Protein AF-A0A537XFY7-F1 (afdb_monomer)

Foldseek 3Di:
DDDPDDCVVVVVQVVVVQKDFDDWDWDAALRDIDIDTDMDGNDDDDPQADAAEWEWEAADQFRIQIPVRDTHRDPPLCVVCVVVLVVLVVQLVPDDPPDPSNVVSVSSNRVSVVVSVVSRVVSVCVVVVVCRNHHRHYHYDPDDVVVRVDDDDFDADPVDPPDGDDD

Radius of gyration: 23.29 Å; Cα contacts (8 Å, |Δi|>4): 179; chains: 1; bounding box: 46×69×51 Å

Nearest PDB structures (foldseek):
  8exa-assembly1_A  TM=8.594E-01  e=1.618E-07  Deinococcus radiodurans R1 = ATCC 13939 = DSM 20539
  8h1j-assembly1_A  TM=8.109E-01  e=1.343E-06  Deinococcus radiodurans R1 = ATCC 13939 = DSM 20539
  8bf8-assembly1_A  TM=8.567E-01  e=8.086E-06  Deinococcus radiodurans R1 = ATCC 13939 = DSM 20539
  8iaz-assembly1_A  TM=7.829E-01  e=1.973E-06  Firmicutes bacterium AM43-11BH
  7y8a-assembly1_F  TM=8.340E-01  e=8.874E-01  Chroomonas placoidea

Mean predicted aligned error: 9.31 Å

Solvent-accessible surface area (backbone atoms only — not comparable to full-atom values): 10016 Å² total; per-residue (Å²): 136,90,72,94,64,88,56,60,69,60,53,50,32,43,73,69,67,36,33,45,82,77,46,75,48,78,48,74,56,64,90,40,82,45,77,46,70,47,60,52,64,76,69,81,87,74,76,78,40,80,42,61,76,38,45,40,49,73,50,84,87,32,44,30,40,34,72,87,72,51,73,38,76,42,84,51,43,63,72,77,42,40,70,61,50,53,52,33,49,54,52,28,70,73,33,58,82,91,36,75,66,19,56,52,31,45,45,54,38,38,38,51,52,51,51,35,50,50,54,52,50,51,55,51,51,54,51,52,53,52,47,59,68,54,26,49,39,80,45,68,68,91,75,61,67,71,64,74,73,48,77,79,78,78,48,70,31,94,90,38,90,95,41,55,56,89,127

Structure (mmCIF, N/CA/C/O backbone):
data_AF-A0A537XFY7-F1
#
_entry.id   AF-A0A537XFY7-F1
#
loop_
_atom_site.group_PDB
_atom_site.id
_atom_site.type_symbol
_atom_site.label_atom_id
_atom_site.label_alt_id
_atom_site.label_comp_id
_atom_site.label_asym_id
_atom_site.label_entity_id
_atom_site.label_seq_id
_atom_site.pdbx_PDB_ins_code
_atom_site.Cartn_x
_atom_site.Cartn_y
_atom_site.Cartn_z
_atom_site.occupancy
_atom_site.B_iso_or_equiv
_atom_site.auth_seq_id
_atom_site.auth_comp_id
_atom_site.auth_asym_id
_atom_site.auth_atom_id
_atom_site.pdbx_PDB_model_num
ATOM 1 N N . MET A 1 1 ? 0.387 -25.284 -11.378 1.00 60.44 1 MET A N 1
ATOM 2 C CA . MET A 1 1 ? 0.471 -23.803 -11.353 1.00 60.44 1 MET A CA 1
ATOM 3 C C . MET A 1 1 ? 0.731 -23.367 -9.912 1.00 60.44 1 MET A C 1
ATOM 5 O O . MET A 1 1 ? 0.015 -23.833 -9.041 1.00 60.44 1 MET A O 1
ATOM 9 N N . ARG A 1 2 ? 1.780 -22.581 -9.622 1.00 73.69 2 ARG A N 1
ATOM 10 C CA . ARG A 1 2 ? 2.073 -22.114 -8.248 1.00 73.69 2 ARG A CA 1
ATOM 11 C C . ARG A 1 2 ? 1.406 -20.759 -8.020 1.00 73.69 2 ARG A C 1
ATOM 13 O O . ARG A 1 2 ? 1.708 -19.818 -8.749 1.00 73.69 2 ARG A O 1
ATOM 20 N N . THR A 1 3 ? 0.527 -20.653 -7.028 1.00 83.12 3 THR A N 1
ATOM 21 C CA . THR A 1 3 ? -0.037 -19.373 -6.583 1.00 83.12 3 THR A CA 1
ATOM 22 C C . THR A 1 3 ? 0.799 -18.813 -5.436 1.00 83.12 3 THR A C 1
ATOM 24 O O . THR A 1 3 ? 1.376 -19.555 -4.645 1.00 83.12 3 THR A O 1
ATOM 27 N N . HIS A 1 4 ? 0.915 -17.487 -5.368 1.00 80.88 4 HIS A N 1
ATOM 28 C CA . HIS A 1 4 ? 1.616 -16.822 -4.265 1.00 80.88 4 HIS A CA 1
ATOM 29 C C . HIS A 1 4 ? 0.689 -16.580 -3.062 1.00 80.88 4 HIS A C 1
ATOM 31 O O . HIS A 1 4 ? 1.157 -16.418 -1.939 1.00 80.88 4 HIS A O 1
ATOM 37 N N . GLU A 1 5 ? -0.621 -16.524 -3.298 1.00 82.44 5 GLU A N 1
ATOM 38 C CA . GLU A 1 5 ? -1.630 -16.345 -2.258 1.00 82.44 5 GLU A CA 1
ATOM 39 C C . GLU A 1 5 ? -2.384 -17.660 -2.027 1.00 82.44 5 GLU A C 1
ATOM 41 O O . GLU A 1 5 ? -2.604 -18.417 -2.985 1.00 82.44 5 GLU A O 1
ATOM 46 N N . PRO A 1 6 ? -2.757 -17.957 -0.769 1.00 85.88 6 PRO A N 1
ATOM 47 C CA . PRO A 1 6 ? -3.531 -19.146 -0.455 1.00 85.88 6 PRO A CA 1
ATOM 48 C C . PRO A 1 6 ? -4.922 -19.033 -1.082 1.00 85.88 6 PRO A C 1
ATOM 50 O O . PRO A 1 6 ? -5.698 -18.140 -0.751 1.00 85.88 6 PRO A O 1
ATOM 53 N N . THR A 1 7 ? -5.249 -19.968 -1.972 1.00 85.75 7 THR A N 1
ATOM 54 C CA . THR A 1 7 ? -6.561 -20.052 -2.632 1.00 85.75 7 THR A CA 1
ATOM 55 C C . THR A 1 7 ? -7.578 -20.854 -1.827 1.00 85.75 7 THR A C 1
ATOM 57 O O . THR A 1 7 ? -8.732 -20.943 -2.230 1.00 85.75 7 THR A O 1
ATOM 60 N N . THR A 1 8 ? -7.171 -21.405 -0.680 1.00 88.00 8 THR A N 1
ATOM 61 C CA . THR A 1 8 ? -7.964 -22.337 0.133 1.00 88.00 8 THR A CA 1
ATOM 62 C C . THR A 1 8 ? -9.358 -21.814 0.438 1.00 88.00 8 THR A C 1
ATOM 64 O O . THR A 1 8 ? -10.319 -22.523 0.195 1.00 88.00 8 THR A O 1
ATOM 67 N N . LYS A 1 9 ? -9.496 -20.556 0.871 1.00 84.62 9 LYS A N 1
ATOM 68 C CA . LYS A 1 9 ? -10.812 -19.969 1.181 1.00 84.62 9 LYS A CA 1
ATOM 69 C C . LYS A 1 9 ? -11.770 -19.976 -0.007 1.00 84.62 9 LYS A C 1
ATOM 71 O O . LYS A 1 9 ? -12.943 -20.279 0.166 1.00 84.62 9 LYS A O 1
ATOM 76 N N . LEU A 1 10 ? -11.270 -19.623 -1.190 1.00 84.00 10 LEU A N 1
ATOM 77 C CA . LEU A 1 10 ? -12.082 -19.619 -2.401 1.00 84.00 10 LEU A CA 1
ATOM 78 C C . LEU A 1 10 ? -12.413 -21.052 -2.820 1.00 84.00 10 LEU A C 1
ATOM 80 O O . LEU A 1 10 ? -13.559 -21.337 -3.134 1.00 84.00 10 LEU A O 1
ATOM 84 N N . THR A 1 11 ? -11.432 -21.956 -2.782 1.00 86.94 11 THR A N 1
ATOM 85 C CA . THR A 1 11 ? -11.637 -23.368 -3.123 1.00 86.94 11 THR A CA 1
ATOM 86 C C . THR A 1 11 ? -12.670 -24.023 -2.208 1.00 86.94 11 THR A C 1
ATOM 88 O O . THR A 1 11 ? -13.572 -24.683 -2.706 1.00 86.94 11 THR A O 1
ATOM 91 N N . THR A 1 12 ? -12.594 -23.793 -0.895 1.00 88.06 12 THR A N 1
ATOM 92 C CA . THR A 1 12 ? -13.588 -24.278 0.070 1.00 88.06 12 THR A CA 1
ATOM 93 C C . THR A 1 12 ? -14.972 -23.717 -0.242 1.00 88.06 12 THR A C 1
ATOM 95 O O . THR A 1 12 ? -15.902 -24.487 -0.421 1.00 88.06 12 THR A O 1
ATOM 98 N N . ALA A 1 13 ? -15.101 -22.400 -0.429 1.00 85.06 13 ALA A N 1
ATOM 99 C CA . ALA A 1 13 ? -16.399 -21.791 -0.719 1.00 85.06 13 ALA A CA 1
ATOM 100 C C . ALA A 1 13 ? -17.023 -22.278 -2.043 1.00 85.06 13 ALA A C 1
ATOM 102 O O . ALA A 1 13 ? -18.243 -22.367 -2.144 1.00 85.06 13 ALA A O 1
ATOM 103 N N . LEU A 1 14 ? -16.205 -22.596 -3.052 1.00 88.25 14 LEU A N 1
ATOM 104 C CA . LEU A 1 14 ? -16.676 -23.191 -4.308 1.00 88.25 14 LEU A CA 1
ATOM 105 C C . LEU A 1 14 ? -17.132 -24.641 -4.114 1.00 88.25 14 LEU A C 1
ATOM 107 O O . LEU A 1 14 ? -18.161 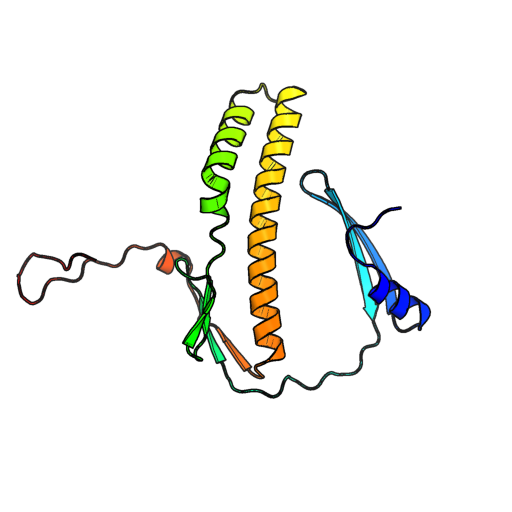-25.027 -4.659 1.00 88.25 14 LEU A O 1
ATOM 111 N N . ASN A 1 15 ? -16.384 -25.425 -3.333 1.00 88.56 15 ASN A N 1
ATOM 112 C CA . ASN A 1 15 ? -16.724 -26.819 -3.041 1.00 88.56 15 ASN A CA 1
ATOM 113 C C . ASN A 1 15 ? -18.010 -26.932 -2.214 1.00 88.56 15 ASN A C 1
ATOM 115 O O . ASN A 1 15 ? -18.830 -27.802 -2.485 1.00 88.56 15 ASN A O 1
ATOM 119 N N . ASP A 1 16 ? -18.213 -26.017 -1.267 1.00 87.88 16 ASP A N 1
ATOM 120 C CA . ASP A 1 16 ? -19.401 -25.971 -0.409 1.00 87.88 16 ASP A CA 1
ATOM 121 C C . ASP A 1 16 ? -20.624 -25.354 -1.127 1.00 87.88 16 ASP A C 1
ATOM 123 O O . ASP A 1 16 ? -21.640 -25.074 -0.497 1.00 87.88 16 ASP A O 1
ATOM 127 N N . ALA A 1 17 ? -20.525 -25.085 -2.440 1.00 84.75 17 ALA A N 1
ATOM 128 C CA . ALA A 1 17 ? -21.529 -24.392 -3.258 1.00 84.75 17 ALA A CA 1
ATOM 129 C C . ALA A 1 17 ? -21.966 -23.015 -2.709 1.00 84.75 17 ALA A C 1
ATOM 131 O O . ALA A 1 17 ? -22.991 -22.463 -3.106 1.00 84.75 17 ALA A O 1
ATOM 132 N N . MET A 1 18 ? -21.160 -22.425 -1.825 1.00 86.31 18 MET A N 1
ATOM 133 C CA . MET A 1 18 ? -21.396 -21.111 -1.227 1.00 86.31 18 MET A CA 1
ATOM 134 C C . MET A 1 18 ? -20.871 -19.968 -2.097 1.00 86.31 18 MET A C 1
ATOM 136 O O . MET A 1 18 ? -21.172 -18.809 -1.822 1.00 86.31 18 MET A O 1
ATOM 140 N N . ALA A 1 19 ? -20.065 -20.256 -3.120 1.00 88.56 19 ALA A N 1
ATOM 141 C CA . ALA A 1 19 ? -19.515 -19.259 -4.026 1.00 88.56 19 ALA A CA 1
ATOM 142 C C . ALA A 1 19 ? -19.667 -19.658 -5.495 1.00 88.56 19 ALA A C 1
ATOM 144 O O . ALA A 1 19 ? -19.547 -20.826 -5.856 1.00 88.56 19 ALA A O 1
ATOM 145 N N . ARG A 1 20 ? -19.852 -18.660 -6.360 1.00 91.88 20 ARG A N 1
ATOM 146 C CA . ARG A 1 20 ? -1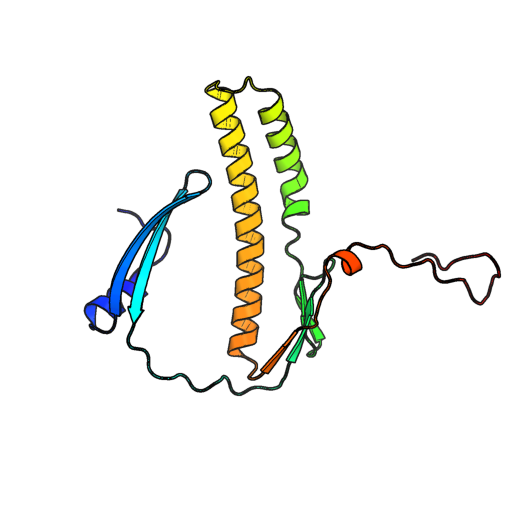9.875 -18.798 -7.818 1.00 91.88 20 ARG A CA 1
ATOM 147 C C . ARG A 1 20 ? -18.951 -17.765 -8.449 1.00 91.88 20 ARG A C 1
ATOM 149 O O . ARG A 1 20 ? -19.101 -16.569 -8.211 1.00 91.88 20 ARG A O 1
ATOM 156 N N . ILE A 1 21 ? -18.002 -18.212 -9.272 1.00 93.06 21 ILE A N 1
ATOM 157 C CA . ILE A 1 21 ? -17.140 -17.310 -10.049 1.00 93.06 21 ILE A CA 1
ATOM 158 C C . ILE A 1 21 ? -17.956 -16.736 -11.211 1.00 93.06 21 ILE A C 1
ATOM 160 O O . ILE A 1 21 ? -18.535 -17.481 -11.995 1.00 93.06 21 ILE A O 1
ATOM 164 N N . LEU A 1 22 ? -17.974 -15.412 -11.327 1.00 94.75 22 LEU A N 1
ATOM 165 C CA . LEU A 1 22 ? -18.651 -14.668 -12.388 1.00 94.75 22 LEU A CA 1
ATOM 166 C C . LEU A 1 22 ? -17.673 -14.214 -13.474 1.00 94.75 22 LEU A C 1
ATOM 168 O O . LEU A 1 22 ? -18.005 -14.205 -14.655 1.00 94.75 22 LEU A O 1
ATOM 172 N N . SER A 1 23 ? -16.464 -13.814 -13.081 1.00 95.00 23 SER A N 1
ATOM 173 C CA . SER A 1 23 ? -15.456 -13.303 -14.009 1.00 95.00 23 SER A CA 1
ATOM 174 C C . SER A 1 23 ? -14.040 -13.525 -13.491 1.00 95.00 23 SER A C 1
ATOM 176 O O . SER A 1 23 ? -13.809 -13.673 -12.290 1.00 95.00 23 SER A O 1
ATOM 178 N N . ALA A 1 24 ? -13.077 -13.537 -14.412 1.00 95.12 24 ALA A N 1
ATOM 179 C CA . ALA A 1 24 ? -11.656 -13.585 -14.102 1.00 95.12 24 ALA A CA 1
ATOM 180 C C . ALA A 1 24 ? -10.920 -12.508 -14.904 1.00 95.12 24 ALA A C 1
ATOM 182 O O . ALA A 1 24 ? -10.963 -12.500 -16.133 1.00 95.12 24 ALA A O 1
ATOM 183 N N . THR A 1 25 ? -10.217 -11.616 -14.210 1.00 96.44 25 THR A N 1
ATOM 184 C CA . THR A 1 25 ? -9.418 -10.553 -14.825 1.00 96.44 25 THR A CA 1
ATOM 185 C C . THR A 1 25 ? -7.940 -10.856 -14.639 1.00 96.44 25 THR A C 1
ATOM 187 O O . THR A 1 25 ? -7.452 -10.908 -13.508 1.00 96.44 25 THR A O 1
ATOM 190 N N . LEU A 1 26 ? -7.222 -11.028 -15.750 1.00 95.75 26 LEU A N 1
ATOM 191 C CA . LEU A 1 26 ? -5.771 -11.204 -15.779 1.00 95.75 26 LEU A CA 1
ATOM 192 C C . LEU A 1 26 ? -5.091 -9.839 -15.932 1.00 95.75 26 LEU A C 1
ATOM 194 O O . LEU A 1 26 ? -5.407 -9.080 -16.846 1.00 95.75 26 LEU A O 1
ATOM 198 N N . SER A 1 27 ? -4.134 -9.529 -15.064 1.00 94.12 27 SER A N 1
ATOM 199 C CA . SER A 1 27 ? -3.333 -8.308 -15.161 1.00 94.12 27 SER A CA 1
ATOM 200 C C . SER A 1 27 ? -1.857 -8.576 -14.878 1.00 94.12 27 SER A C 1
ATOM 202 O O . SER A 1 27 ? -1.489 -9.560 -14.233 1.00 94.12 27 SER A O 1
ATOM 204 N N . ILE A 1 28 ? -0.987 -7.704 -15.391 1.00 92.56 28 ILE A N 1
ATOM 205 C CA . ILE A 1 28 ? 0.453 -7.755 -15.140 1.00 92.56 28 ILE A CA 1
ATOM 206 C C . ILE A 1 28 ? 0.921 -6.437 -14.519 1.00 92.56 28 ILE A C 1
ATOM 208 O O . ILE A 1 28 ? 0.758 -5.368 -15.099 1.00 92.56 28 ILE A O 1
ATOM 212 N N . GLU A 1 29 ? 1.541 -6.505 -13.340 1.00 90.38 29 GLU A N 1
ATOM 213 C CA . GLU A 1 29 ? 2.107 -5.338 -12.654 1.00 90.38 29 GLU A CA 1
ATOM 214 C C . GLU A 1 29 ? 3.580 -5.601 -12.325 1.00 90.38 29 GLU A C 1
ATOM 216 O O . GLU A 1 29 ? 3.930 -6.567 -11.645 1.00 90.38 29 GLU A O 1
ATOM 221 N N . ALA A 1 30 ? 4.472 -4.742 -12.829 1.00 90.94 30 ALA A N 1
ATOM 222 C CA . ALA A 1 30 ? 5.917 -4.808 -12.588 1.00 90.94 30 ALA A CA 1
ATOM 223 C C . ALA A 1 30 ? 6.557 -6.200 -12.827 1.00 90.94 30 ALA A C 1
ATOM 225 O O . ALA A 1 30 ? 7.526 -6.575 -12.158 1.00 90.94 30 ALA A O 1
ATOM 226 N N . GLY A 1 31 ? 6.034 -6.951 -13.803 1.00 88.94 31 GLY A N 1
ATOM 227 C CA . GLY A 1 31 ? 6.502 -8.294 -14.165 1.00 88.94 31 GLY A CA 1
ATOM 228 C C . GLY A 1 31 ? 5.904 -9.431 -13.332 1.00 88.94 31 GLY A C 1
ATOM 229 O O . GLY A 1 31 ? 6.402 -10.550 -13.406 1.00 88.94 31 GLY A O 1
ATOM 230 N N . ARG A 1 32 ? 4.867 -9.162 -12.531 1.00 89.69 32 ARG A N 1
ATOM 231 C CA . ARG A 1 32 ? 4.092 -10.175 -11.806 1.00 89.69 32 ARG A CA 1
ATOM 232 C C . ARG A 1 32 ? 2.704 -10.289 -12.420 1.00 89.69 32 ARG A C 1
ATOM 234 O O . ARG A 1 32 ? 2.069 -9.268 -12.662 1.00 89.69 32 ARG A O 1
ATOM 241 N N . TRP A 1 33 ? 2.258 -11.518 -12.641 1.00 92.12 33 TRP A N 1
ATOM 242 C CA . TRP A 1 33 ? 0.898 -11.816 -13.076 1.00 92.12 33 TRP A CA 1
ATOM 243 C C . TRP A 1 33 ? -0.043 -11.858 -11.873 1.00 92.12 33 TRP A C 1
ATOM 245 O O . TRP A 1 33 ? 0.303 -12.425 -10.834 1.00 92.12 33 TRP A O 1
ATOM 255 N N . PHE A 1 34 ? -1.225 -11.281 -12.038 1.00 92.06 34 PHE A N 1
ATOM 256 C CA . 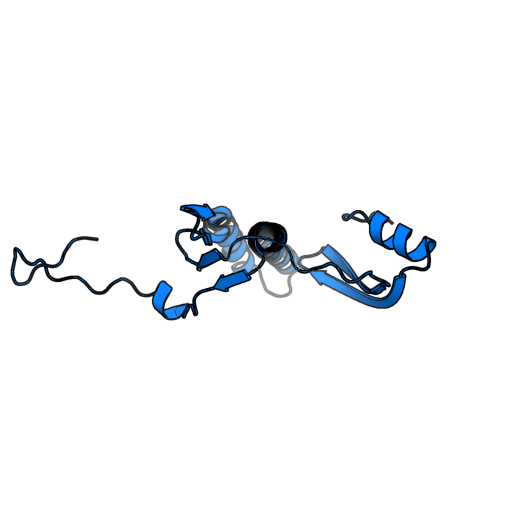PHE A 1 34 ? -2.321 -11.303 -11.083 1.00 92.06 34 PHE A CA 1
ATOM 257 C C . PHE A 1 34 ? -3.572 -11.804 -11.791 1.00 92.06 34 PHE A C 1
ATOM 259 O O . PHE A 1 34 ? -3.829 -11.440 -12.936 1.00 92.06 34 PHE A O 1
ATOM 266 N N . ILE A 1 35 ? -4.347 -12.629 -11.094 1.00 93.12 35 ILE A N 1
ATOM 267 C CA . ILE A 1 35 ? -5.676 -13.047 -11.529 1.00 93.12 35 ILE A CA 1
ATOM 268 C C . ILE A 1 35 ? -6.634 -12.647 -10.418 1.00 93.12 35 ILE A C 1
ATOM 270 O O . ILE A 1 35 ? -6.441 -13.048 -9.271 1.00 93.12 35 ILE A O 1
ATOM 274 N N . SER A 1 36 ? -7.630 -11.835 -10.755 1.00 92.12 36 SER A N 1
ATOM 275 C CA . SER A 1 36 ? -8.710 -11.454 -9.848 1.00 92.12 36 SER A CA 1
ATOM 276 C C . SER A 1 36 ? -9.981 -12.174 -10.265 1.00 92.12 36 SER A C 1
ATOM 278 O O . SER A 1 36 ? -10.390 -12.049 -11.417 1.00 92.12 36 SER A O 1
ATOM 280 N N . PHE A 1 37 ? -10.599 -12.907 -9.343 1.00 92.50 37 PHE A N 1
ATOM 281 C CA . PHE A 1 37 ? -11.869 -13.587 -9.580 1.00 92.50 37 PHE A CA 1
ATOM 282 C C . PHE A 1 37 ? -13.006 -12.773 -8.964 1.00 92.50 37 PHE A C 1
ATOM 284 O O . PHE A 1 37 ? -13.068 -12.612 -7.745 1.00 92.50 37 PHE A O 1
ATOM 291 N N . GLY A 1 38 ? -13.907 -12.260 -9.800 1.00 93.88 38 GLY A N 1
ATOM 292 C CA . GLY A 1 38 ? -15.179 -11.710 -9.344 1.00 93.88 38 GLY A CA 1
ATOM 293 C C . GLY A 1 38 ? -16.091 -12.870 -8.975 1.00 93.88 38 GLY A C 1
ATOM 294 O O . GLY A 1 38 ? -16.414 -13.676 -9.843 1.00 93.88 38 GLY A O 1
ATOM 295 N N . CYS A 1 39 ? -16.461 -12.985 -7.703 1.00 93.06 39 CYS A N 1
ATOM 296 C CA . CYS A 1 39 ? -17.263 -14.099 -7.205 1.00 93.06 39 CYS A CA 1
ATOM 297 C C . CYS A 1 39 ? -18.495 -13.580 -6.470 1.00 93.06 39 CYS A C 1
ATOM 299 O O . CYS A 1 39 ? -18.400 -12.640 -5.681 1.00 93.06 39 CYS A O 1
ATOM 301 N N . GLU A 1 40 ? -19.624 -14.233 -6.693 1.00 92.31 40 GLU A N 1
ATOM 302 C CA . GLU A 1 40 ? -20.792 -14.147 -5.828 1.00 92.31 40 GLU A CA 1
ATOM 303 C C . GLU A 1 40 ? -20.596 -15.134 -4.681 1.00 92.31 40 GLU A C 1
ATOM 305 O O . GLU A 1 40 ? -20.204 -16.273 -4.922 1.00 92.31 40 GLU A O 1
ATOM 310 N N . VAL A 1 41 ? -20.800 -14.697 -3.440 1.00 90.31 41 VAL A N 1
ATOM 311 C CA . VAL A 1 41 ? -20.607 -15.542 -2.256 1.00 90.31 41 VAL A CA 1
ATOM 312 C C . VAL A 1 41 ? -21.816 -15.381 -1.350 1.00 90.31 41 VAL A C 1
ATOM 314 O O . VAL A 1 41 ? -22.095 -14.273 -0.890 1.00 90.31 41 VAL A O 1
ATOM 317 N N . ALA A 1 42 ? -22.510 -16.485 -1.083 1.00 87.25 42 ALA A N 1
ATOM 318 C CA . ALA A 1 42 ? -23.543 -16.558 -0.067 1.00 87.25 42 ALA A CA 1
ATOM 319 C C . ALA A 1 42 ? -22.899 -16.276 1.293 1.00 87.25 42 ALA A C 1
ATOM 321 O O . ALA A 1 42 ? -21.982 -16.975 1.731 1.00 87.25 42 ALA A O 1
ATOM 322 N N . ARG A 1 43 ? -23.336 -15.199 1.942 1.00 81.69 43 ARG A N 1
ATOM 323 C CA . ARG A 1 43 ? -22.763 -14.748 3.204 1.00 81.69 43 ARG A CA 1
ATOM 324 C C . ARG A 1 43 ? -23.884 -14.369 4.144 1.00 81.69 43 ARG A C 1
ATOM 326 O O . ARG A 1 43 ? -24.730 -13.553 3.787 1.00 81.69 43 ARG A O 1
ATOM 333 N N . GLU A 1 44 ? -23.865 -14.941 5.339 1.00 79.88 44 GLU A N 1
ATOM 334 C CA . GLU A 1 44 ? -24.803 -14.517 6.366 1.00 79.88 44 GLU A CA 1
ATOM 335 C C . GLU A 1 44 ? -24.543 -13.050 6.746 1.00 79.88 44 GLU A C 1
ATOM 337 O O . GLU A 1 44 ? -23.377 -12.622 6.787 1.00 79.88 44 GLU A O 1
ATOM 342 N N . PRO A 1 45 ? -25.602 -12.260 7.004 1.00 77.12 45 PRO A N 1
ATOM 343 C CA . PRO A 1 45 ? -25.455 -10.895 7.479 1.00 77.12 45 PRO A CA 1
ATOM 344 C C . PRO A 1 45 ? -24.653 -10.891 8.781 1.00 77.12 45 PRO A C 1
ATOM 346 O O . PRO A 1 45 ? -25.093 -11.403 9.807 1.00 77.12 45 PRO A O 1
ATOM 349 N N . CYS A 1 46 ? -23.455 -10.312 8.746 1.00 71.50 46 CYS A N 1
ATOM 350 C CA . CYS A 1 46 ? -22.679 -10.098 9.959 1.00 71.50 46 CYS A CA 1
ATOM 351 C C . CYS A 1 46 ? -23.243 -8.853 10.658 1.00 71.50 46 CYS A C 1
ATOM 353 O O . CYS A 1 46 ? -23.295 -7.800 10.009 1.00 71.50 46 CYS A O 1
ATOM 355 N N . PRO A 1 47 ? -23.658 -8.929 11.937 1.00 75.75 47 PRO A N 1
ATOM 356 C CA . PRO A 1 47 ? -24.071 -7.739 12.665 1.00 75.75 47 PRO A CA 1
ATOM 357 C C . PRO A 1 47 ? -22.925 -6.716 12.671 1.00 75.75 47 PRO A C 1
ATOM 359 O O . PRO A 1 47 ? -21.748 -7.106 12.654 1.00 75.75 47 PRO A O 1
ATOM 362 N N . PRO A 1 48 ? -23.235 -5.406 12.667 1.00 72.12 48 PRO A N 1
ATOM 363 C CA . PRO A 1 48 ? -22.201 -4.390 12.725 1.00 72.12 48 PRO A CA 1
ATOM 364 C C . PRO A 1 48 ? -21.323 -4.628 13.962 1.00 72.12 48 PRO A C 1
ATOM 366 O O . PRO A 1 48 ? -21.837 -5.049 15.005 1.00 72.12 48 PRO A O 1
ATOM 369 N N . PRO A 1 49 ? -20.005 -4.384 13.858 1.00 73.81 49 PRO A N 1
ATOM 370 C CA . PRO A 1 49 ? -19.106 -4.542 14.988 1.00 73.81 49 PRO A CA 1
ATOM 371 C C . PRO A 1 49 ? -19.641 -3.747 16.178 1.00 73.81 49 PRO A C 1
ATOM 373 O O . PRO A 1 49 ? -19.944 -2.562 16.063 1.00 73.81 49 PRO A O 1
ATOM 376 N N . GLN A 1 50 ? -19.768 -4.397 17.327 1.00 79.12 50 GLN A N 1
ATOM 377 C CA . GLN A 1 50 ? -20.108 -3.722 18.573 1.00 79.12 50 GLN A CA 1
ATOM 378 C C . GLN A 1 50 ? -18.809 -3.134 19.127 1.00 79.12 50 GLN A C 1
ATOM 380 O O . GLN A 1 50 ? -17.821 -3.848 19.291 1.00 79.12 50 GLN A O 1
ATOM 385 N N . GLY A 1 51 ? -18.768 -1.826 19.361 1.00 81.38 51 GLY A N 1
ATOM 386 C CA . GLY A 1 51 ? -17.566 -1.173 19.869 1.00 81.38 51 GLY A CA 1
ATOM 387 C C . GLY A 1 51 ? -17.709 0.343 19.927 1.00 81.38 51 GLY A C 1
ATOM 388 O O . GLY A 1 51 ? -18.590 0.895 19.262 1.00 81.38 51 GLY A O 1
ATOM 389 N N . PRO A 1 52 ? -16.851 1.023 20.704 1.00 87.75 52 PRO A N 1
ATOM 390 C CA . PRO A 1 52 ? -16.937 2.464 20.890 1.00 87.75 52 PRO A CA 1
ATOM 391 C C . PRO A 1 52 ? -16.723 3.213 19.571 1.00 87.75 52 PRO A C 1
ATOM 393 O O . PRO A 1 52 ? -16.095 2.708 18.637 1.00 87.75 52 PRO A O 1
ATOM 396 N N . THR A 1 53 ? -17.225 4.443 19.507 1.00 91.31 53 THR A N 1
ATOM 397 C CA . THR A 1 53 ? -16.906 5.364 18.415 1.00 91.31 53 THR A CA 1
ATOM 398 C C . THR A 1 53 ? -15.447 5.786 18.502 1.00 91.31 53 THR A C 1
ATOM 400 O O . THR A 1 53 ? -14.941 6.080 19.586 1.00 91.31 53 THR A O 1
ATOM 403 N N . VAL A 1 54 ? -14.774 5.853 17.354 1.00 92.38 54 VAL A N 1
ATOM 404 C CA . VAL A 1 54 ? -13.371 6.255 17.289 1.00 92.38 54 VAL A CA 1
ATOM 405 C C . VAL A 1 54 ? -13.120 7.325 16.243 1.00 92.38 54 VAL A C 1
ATOM 407 O O . VAL A 1 54 ? -13.542 7.193 15.097 1.00 92.38 54 VAL A O 1
ATOM 410 N N . GLY A 1 55 ? -12.412 8.376 16.649 1.00 90.94 55 GLY A N 1
ATOM 411 C CA . GLY A 1 55 ? -11.886 9.396 15.750 1.00 90.94 55 GLY A CA 1
ATOM 412 C C . GLY A 1 55 ? -10.529 8.974 15.194 1.00 90.94 55 GLY A C 1
ATOM 413 O O . GLY A 1 55 ? -9.703 8.413 15.921 1.00 90.94 55 GLY A O 1
ATOM 414 N N . VAL A 1 56 ? -10.297 9.227 13.910 1.00 91.88 56 VAL A N 1
ATOM 415 C CA . VAL A 1 56 ? -9.029 8.953 13.230 1.00 91.88 56 VAL A CA 1
ATOM 416 C C . VAL A 1 56 ? -8.541 10.227 12.551 1.00 91.88 56 VAL A C 1
ATOM 418 O O . VAL A 1 56 ? -9.113 10.661 11.552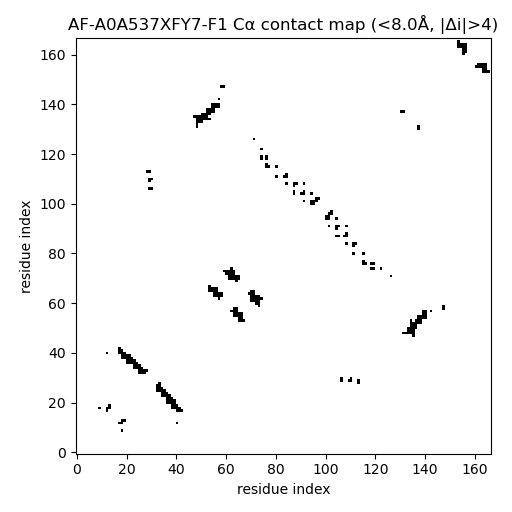 1.00 91.88 56 VAL A O 1
ATOM 421 N N . ASP A 1 57 ? -7.446 10.770 13.070 1.00 89.19 57 ASP A N 1
ATOM 422 C CA . ASP A 1 57 ? -6.676 11.842 12.443 1.00 89.19 57 ASP A CA 1
ATOM 423 C C . ASP A 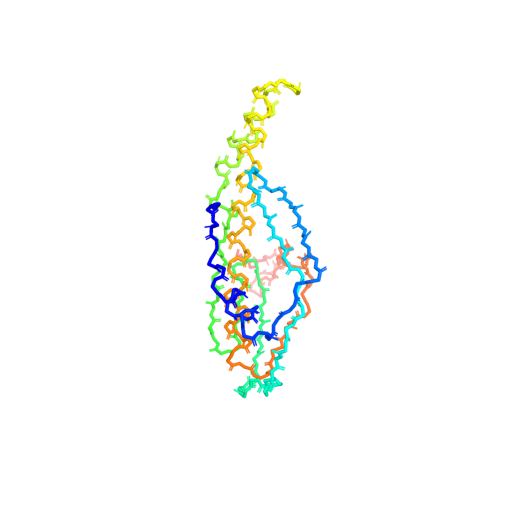1 57 ? -5.573 11.213 11.579 1.00 89.19 57 ASP A C 1
ATOM 425 O O . ASP A 1 57 ? -4.807 10.372 12.050 1.00 89.19 57 ASP A O 1
ATOM 429 N N . VAL A 1 58 ? -5.503 11.568 10.299 1.00 86.44 58 VAL A N 1
ATOM 430 C CA . VAL A 1 58 ? -4.537 11.024 9.333 1.00 86.44 58 VAL A CA 1
ATOM 431 C C . VAL A 1 58 ? -3.486 12.070 8.984 1.00 86.44 58 VAL A C 1
ATOM 433 O O . VAL A 1 58 ? -3.799 13.224 8.717 1.00 86.44 58 VAL A O 1
ATOM 436 N N . GLY A 1 59 ? -2.215 11.667 8.912 1.00 82.44 59 GLY A N 1
ATOM 437 C CA . GLY A 1 59 ? -1.122 12.624 8.746 1.00 82.44 59 GLY A CA 1
ATOM 438 C C . GLY A 1 59 ? 0.040 12.152 7.876 1.00 82.44 59 GLY A C 1
ATOM 439 O O . GLY A 1 59 ? 0.163 10.996 7.466 1.00 82.44 59 GLY A O 1
ATOM 440 N N . VAL A 1 60 ? 0.951 13.089 7.594 1.00 78.94 60 VAL A N 1
ATOM 441 C CA . VAL A 1 60 ? 2.203 12.806 6.868 1.00 78.94 60 VAL A CA 1
ATOM 442 C C . VAL A 1 60 ? 3.293 12.292 7.815 1.00 78.94 60 VAL A C 1
ATOM 444 O O . VAL A 1 60 ? 4.041 11.374 7.465 1.00 78.94 60 VAL A O 1
ATOM 447 N N . GLY A 1 61 ? 3.366 12.842 9.034 1.00 80.31 61 GLY A N 1
ATOM 448 C CA . GLY A 1 61 ? 4.353 12.463 10.053 1.00 80.31 61 GLY A CA 1
ATOM 449 C C . GLY A 1 61 ? 4.120 11.065 10.643 1.00 80.31 61 GLY A C 1
ATOM 450 O O . GLY A 1 61 ? 5.066 10.274 10.752 1.00 80.31 61 GLY A O 1
ATOM 451 N N . CYS A 1 62 ? 2.860 10.752 10.953 1.00 85.56 62 CYS A N 1
ATOM 452 C CA . CYS A 1 62 ? 2.331 9.445 11.352 1.00 85.56 62 CYS A CA 1
ATOM 453 C C . CYS A 1 62 ? 1.150 9.083 10.450 1.00 85.56 62 CYS A C 1
ATOM 455 O O . CYS A 1 62 ? 0.431 9.978 10.030 1.00 85.56 62 CYS A O 1
ATOM 457 N N . LEU A 1 63 ? 0.950 7.794 10.160 1.00 87.12 63 LEU A N 1
ATOM 458 C CA . LEU A 1 63 ? -0.118 7.354 9.259 1.00 87.12 63 LEU A CA 1
ATOM 459 C C . LEU A 1 63 ? -1.495 7.748 9.793 1.00 87.12 63 LEU A C 1
ATOM 461 O O . LEU A 1 63 ? -2.314 8.250 9.033 1.00 87.12 63 LEU A O 1
ATOM 465 N N . ALA A 1 64 ? -1.722 7.506 11.084 1.00 90.50 64 ALA A N 1
ATOM 466 C CA . ALA A 1 64 ? -2.933 7.920 11.770 1.00 90.50 64 ALA A CA 1
ATOM 467 C C . ALA A 1 64 ? -2.709 8.044 13.282 1.00 90.50 64 ALA A C 1
ATOM 469 O O . ALA A 1 64 ? -1.912 7.296 13.852 1.00 90.50 64 ALA A O 1
ATOM 470 N N . VAL A 1 65 ? -3.435 8.940 13.937 1.00 90.56 65 VAL A N 1
ATOM 471 C CA . VAL A 1 65 ? -3.639 8.975 15.383 1.00 90.56 65 VAL A CA 1
ATOM 472 C C . VAL A 1 65 ? -5.101 8.655 15.643 1.00 90.56 65 VAL A C 1
ATOM 474 O O . VAL A 1 65 ? -6.002 9.215 15.031 1.00 90.56 65 VAL A O 1
ATOM 477 N N . VAL A 1 66 ? -5.326 7.688 16.517 1.00 91.62 66 VAL A N 1
ATOM 478 C CA . VAL A 1 66 ? -6.656 7.219 16.889 1.00 91.62 66 VAL A CA 1
ATOM 479 C C . VAL A 1 66 ? -7.039 7.893 18.207 1.00 91.62 66 VAL A C 1
ATOM 481 O O . VAL A 1 66 ? -6.181 8.014 19.080 1.00 91.62 66 VAL A O 1
ATOM 484 N N . SER A 1 67 ? -8.301 8.296 18.385 1.00 90.06 67 SER A N 1
ATOM 485 C CA . SER A 1 67 ? -8.781 9.013 19.585 1.00 90.06 67 SER A CA 1
ATOM 486 C C . SER A 1 67 ? -8.567 8.255 20.903 1.00 90.06 67 SER A C 1
ATOM 488 O O . SER A 1 67 ? -8.565 8.854 21.970 1.00 90.06 67 SER A O 1
ATOM 490 N N . THR A 1 68 ? -8.303 6.949 20.836 1.00 86.69 68 THR A N 1
ATOM 491 C CA . THR A 1 68 ? -7.860 6.109 21.960 1.00 86.69 68 THR A CA 1
ATOM 492 C C . THR A 1 68 ? -6.402 6.352 22.386 1.00 86.69 68 THR A C 1
ATOM 494 O O . THR A 1 68 ? -5.885 5.650 23.248 1.00 86.69 68 THR A O 1
ATOM 497 N N . GLY A 1 69 ? -5.699 7.298 21.755 1.00 84.00 69 GLY A N 1
ATOM 498 C CA . GLY A 1 69 ? -4.286 7.613 21.992 1.00 84.00 69 GLY A CA 1
ATOM 499 C C . GLY A 1 69 ? -3.305 6.769 21.171 1.00 84.00 69 GLY A C 1
ATOM 500 O O . GLY A 1 69 ? -2.098 7.022 21.180 1.00 84.00 69 GLY A O 1
ATOM 501 N N . ARG A 1 70 ? -3.784 5.775 20.409 1.00 89.88 70 ARG A N 1
ATOM 502 C CA . ARG A 1 70 ? -2.915 4.915 19.593 1.00 89.88 70 ARG A CA 1
ATOM 503 C C . ARG A 1 70 ? -2.383 5.669 18.375 1.00 89.88 70 ARG A C 1
ATOM 505 O O . ARG A 1 70 ? -3.143 6.065 17.493 1.00 89.88 70 ARG A O 1
ATOM 512 N N . ARG A 1 71 ? -1.057 5.755 18.259 1.00 91.69 71 ARG A N 1
ATOM 513 C CA . ARG A 1 71 ? -0.370 6.309 17.083 1.00 91.69 71 ARG A CA 1
ATOM 514 C C . ARG A 1 71 ? 0.073 5.199 16.139 1.00 91.69 71 ARG A C 1
ATOM 516 O O . ARG A 1 71 ? 0.772 4.269 16.531 1.00 91.69 71 ARG A O 1
ATOM 523 N N . VAL A 1 72 ? -0.306 5.317 14.875 1.00 90.62 72 VAL A N 1
ATOM 524 C CA . VAL A 1 72 ? 0.031 4.376 13.808 1.00 90.62 72 VAL A CA 1
ATOM 525 C C . VAL A 1 72 ? 1.174 4.976 12.990 1.00 90.62 72 VAL A C 1
ATOM 527 O O . VAL A 1 72 ? 1.011 6.044 12.390 1.00 90.62 72 VAL A O 1
ATOM 530 N N . PRO A 1 73 ? 2.357 4.342 12.953 1.00 91.62 73 PRO A N 1
ATOM 531 C CA . PRO A 1 73 ? 3.508 4.906 12.266 1.00 91.62 73 PRO A CA 1
ATOM 532 C C . PRO A 1 73 ? 3.299 4.924 10.749 1.00 91.62 73 PRO A C 1
ATOM 534 O O . PRO A 1 73 ? 2.748 3.993 10.161 1.00 91.62 73 PRO A O 1
ATOM 537 N N . ASN A 1 74 ? 3.794 5.976 10.093 1.00 90.69 74 ASN A N 1
ATOM 538 C CA . ASN A 1 74 ? 3.873 5.999 8.636 1.00 90.69 74 ASN A CA 1
ATOM 539 C C . ASN A 1 74 ? 5.010 5.061 8.194 1.00 90.69 74 ASN A C 1
ATOM 541 O O . ASN A 1 74 ? 6.143 5.251 8.641 1.00 90.69 74 ASN A O 1
ATOM 545 N N . PRO A 1 75 ? 4.772 4.083 7.296 1.00 90.88 75 PRO A N 1
ATOM 546 C CA . PRO A 1 75 ? 5.823 3.178 6.829 1.00 90.88 75 PRO A CA 1
ATOM 547 C C . PRO A 1 75 ? 6.948 3.886 6.055 1.00 90.88 75 PRO A C 1
ATOM 549 O O . PRO A 1 75 ? 7.955 3.250 5.736 1.00 90.88 75 PRO A O 1
ATOM 552 N N . ARG A 1 76 ? 6.777 5.173 5.700 1.00 91.88 76 ARG A N 1
ATOM 553 C CA . ARG A 1 76 ? 7.774 6.035 5.038 1.00 91.88 76 ARG A CA 1
ATOM 554 C C . ARG A 1 76 ? 8.456 5.333 3.860 1.00 91.88 76 ARG A C 1
ATOM 556 O O . ARG A 1 76 ? 9.663 5.445 3.649 1.00 91.88 76 ARG A O 1
ATOM 563 N N . ALA A 1 77 ? 7.659 4.612 3.065 1.00 91.25 77 ALA A N 1
ATOM 564 C CA . ALA A 1 77 ? 8.157 3.776 1.974 1.00 91.25 77 ALA A CA 1
ATOM 565 C C . ALA A 1 77 ? 9.010 4.579 0.977 1.00 91.25 77 ALA A C 1
ATOM 567 O O . ALA A 1 77 ? 10.036 4.091 0.514 1.00 91.25 77 ALA A O 1
ATOM 568 N N . ALA A 1 78 ? 8.631 5.829 0.690 1.00 89.12 78 ALA A N 1
ATOM 569 C CA . ALA A 1 78 ? 9.411 6.714 -0.172 1.00 89.12 78 ALA A CA 1
ATOM 570 C C . ALA A 1 78 ? 10.811 6.990 0.383 1.00 89.12 78 ALA A C 1
ATOM 572 O O . ALA A 1 78 ? 11.789 6.749 -0.320 1.00 89.12 78 ALA A O 1
ATOM 573 N N . ALA A 1 79 ? 10.921 7.395 1.650 1.00 91.62 79 ALA A N 1
ATOM 574 C CA . ALA A 1 79 ? 12.212 7.629 2.292 1.00 91.62 79 ALA A CA 1
ATOM 575 C C . ALA A 1 79 ? 13.057 6.344 2.341 1.00 91.62 79 ALA A C 1
ATOM 577 O O . ALA A 1 79 ? 14.223 6.345 1.949 1.00 91.62 79 ALA A O 1
ATOM 578 N N . ARG A 1 80 ? 12.444 5.213 2.722 1.00 92.81 80 ARG A N 1
ATOM 579 C CA . ARG A 1 80 ? 13.113 3.905 2.801 1.00 92.81 80 ARG A CA 1
ATOM 580 C C . ARG A 1 80 ? 13.734 3.472 1.470 1.00 92.81 80 ARG A C 1
ATOM 582 O O . ARG A 1 80 ? 14.821 2.898 1.457 1.00 92.81 80 ARG A O 1
ATOM 589 N N . TYR A 1 81 ? 13.053 3.727 0.353 1.00 93.25 81 TYR A N 1
ATOM 590 C CA . TYR A 1 81 ? 13.494 3.306 -0.980 1.00 93.25 81 TYR A CA 1
ATOM 591 C C . TYR A 1 81 ? 14.129 4.433 -1.816 1.00 93.25 81 TYR A C 1
ATOM 593 O O . TYR A 1 81 ? 14.517 4.179 -2.958 1.00 93.25 81 TYR A O 1
ATOM 601 N N . ALA A 1 82 ? 14.319 5.634 -1.255 1.00 95.12 82 ALA A N 1
ATOM 602 C CA . ALA A 1 82 ? 14.771 6.827 -1.975 1.00 95.12 82 ALA A CA 1
ATOM 603 C C . ALA A 1 82 ? 16.099 6.621 -2.719 1.00 95.12 82 ALA A C 1
ATOM 605 O O . ALA A 1 82 ? 16.184 6.878 -3.920 1.00 95.12 82 ALA A O 1
ATOM 606 N N . ARG A 1 83 ? 17.123 6.075 -2.044 1.00 95.44 83 ARG A N 1
ATOM 607 C CA . ARG A 1 83 ? 18.442 5.806 -2.656 1.00 95.44 83 ARG A CA 1
ATOM 608 C C . ARG A 1 83 ? 18.342 4.846 -3.843 1.00 95.44 83 ARG A C 1
ATOM 610 O O . ARG A 1 83 ? 18.924 5.084 -4.901 1.00 95.44 83 ARG A O 1
ATOM 617 N N . THR A 1 84 ? 17.574 3.771 -3.684 1.00 95.06 84 THR A N 1
ATOM 618 C CA . THR A 1 84 ? 17.362 2.767 -4.735 1.00 95.06 84 THR A CA 1
ATOM 619 C C . THR A 1 84 ? 16.598 3.352 -5.915 1.00 95.06 84 THR A C 1
ATOM 621 O O . THR A 1 84 ? 16.979 3.114 -7.060 1.00 95.06 84 THR A O 1
ATOM 624 N N . MET A 1 85 ? 15.551 4.132 -5.646 1.00 95.81 85 MET A N 1
ATOM 625 C CA . MET A 1 85 ? 14.758 4.812 -6.666 1.00 95.81 85 MET A CA 1
ATOM 626 C C . MET A 1 85 ? 15.611 5.811 -7.453 1.00 95.81 85 MET A C 1
ATOM 628 O O . MET A 1 85 ? 15.625 5.751 -8.678 1.00 95.81 85 MET A O 1
ATOM 632 N N . ALA A 1 86 ? 16.397 6.653 -6.774 1.00 95.94 86 ALA A N 1
ATOM 633 C CA . ALA A 1 86 ? 17.290 7.613 -7.419 1.00 95.94 86 ALA A CA 1
ATOM 634 C C . ALA A 1 86 ? 18.317 6.916 -8.323 1.00 95.94 86 ALA A C 1
ATOM 636 O O . ALA A 1 86 ? 18.501 7.302 -9.476 1.00 95.94 86 ALA A O 1
ATOM 637 N N . ARG A 1 87 ? 18.949 5.839 -7.836 1.00 96.88 87 ARG A N 1
ATOM 638 C CA . ARG A 1 87 ? 19.897 5.046 -8.630 1.00 96.88 87 ARG A CA 1
ATOM 639 C C . ARG A 1 87 ? 19.242 4.433 -9.870 1.00 96.88 87 ARG A C 1
ATOM 641 O O . ARG A 1 87 ? 19.783 4.573 -10.962 1.00 96.88 87 ARG A O 1
ATOM 648 N N . ARG A 1 88 ? 18.083 3.782 -9.717 1.00 95.44 88 ARG A N 1
ATOM 649 C CA . ARG A 1 88 ? 17.363 3.125 -10.826 1.00 95.44 88 ARG A CA 1
ATOM 650 C C . ARG A 1 88 ? 16.803 4.128 -11.835 1.00 95.44 88 ARG A C 1
ATOM 652 O O . ARG A 1 88 ? 16.842 3.857 -13.029 1.00 95.44 88 ARG A O 1
ATOM 659 N N . SER A 1 89 ? 16.340 5.286 -11.369 1.00 95.19 89 SER A N 1
ATOM 660 C CA . SER A 1 89 ? 15.876 6.380 -12.226 1.00 95.19 89 SER A CA 1
ATOM 661 C C . SER A 1 89 ? 17.017 6.941 -13.082 1.00 95.19 89 SER A C 1
ATOM 663 O O . SER A 1 89 ? 16.897 6.993 -14.305 1.00 95.19 89 SER A O 1
ATOM 665 N N . ARG A 1 90 ? 18.178 7.240 -12.472 1.00 96.75 90 ARG A N 1
ATOM 666 C CA . ARG A 1 90 ? 19.379 7.677 -13.211 1.00 96.75 90 ARG A CA 1
ATOM 667 C C . ARG A 1 90 ? 19.849 6.636 -14.216 1.00 96.75 90 ARG A C 1
ATOM 669 O O . ARG A 1 90 ? 20.187 6.991 -15.340 1.00 96.75 90 ARG A O 1
ATOM 676 N N . GLU A 1 91 ? 19.876 5.363 -13.822 1.00 95.06 91 GLU A N 1
ATOM 677 C CA . GLU A 1 91 ? 20.244 4.289 -14.740 1.00 95.06 91 GLU A CA 1
ATOM 678 C C . GLU A 1 91 ? 19.293 4.245 -15.937 1.00 95.06 91 GLU A C 1
ATOM 680 O O . GLU A 1 91 ? 19.769 4.243 -17.065 1.00 95.06 91 GLU A O 1
ATOM 685 N N . CYS A 1 92 ? 17.977 4.262 -15.704 1.00 95.31 92 CYS A N 1
ATOM 686 C CA . CYS A 1 92 ? 16.980 4.219 -16.771 1.00 95.31 92 CYS A CA 1
ATOM 687 C C . CYS A 1 92 ? 17.098 5.411 -17.726 1.00 95.31 92 CYS A C 1
ATOM 689 O O . CYS A 1 92 ? 17.071 5.215 -18.937 1.00 95.31 92 CYS A O 1
ATOM 691 N N . SER A 1 93 ? 17.293 6.618 -17.187 1.00 95.31 93 SER A N 1
ATOM 692 C CA . SER A 1 93 ? 17.449 7.853 -17.967 1.00 95.31 93 SER A CA 1
ATOM 693 C C . SER A 1 93 ? 18.672 7.820 -18.894 1.00 95.31 93 SER A C 1
ATOM 695 O O . SER A 1 93 ? 18.609 8.276 -20.029 1.00 95.31 93 SER A O 1
ATOM 697 N N . ARG A 1 94 ? 19.775 7.199 -18.452 1.00 95.62 94 ARG A N 1
ATOM 698 C CA . ARG A 1 94 ? 21.007 7.063 -19.249 1.00 95.62 94 ARG A CA 1
ATOM 699 C C . ARG A 1 94 ? 20.936 5.981 -20.332 1.00 95.62 94 ARG A C 1
ATOM 701 O O . ARG A 1 94 ? 21.868 5.869 -21.124 1.00 95.62 94 ARG A O 1
ATOM 708 N N . ARG A 1 95 ? 19.906 5.124 -20.355 1.00 94.81 95 ARG A N 1
ATOM 709 C CA . ARG A 1 95 ? 19.778 4.073 -21.381 1.00 94.81 95 ARG A CA 1
ATOM 710 C C . ARG A 1 95 ? 19.007 4.596 -22.588 1.00 94.81 95 ARG A C 1
ATOM 712 O O . ARG A 1 95 ? 17.985 5.256 -22.445 1.00 94.81 95 ARG A O 1
ATOM 719 N N . GLN A 1 96 ? 19.438 4.194 -23.781 1.00 95.25 96 GLN A N 1
ATOM 720 C CA . GLN A 1 96 ? 18.723 4.491 -25.019 1.00 95.25 96 GLN A CA 1
ATOM 721 C C . GLN A 1 96 ? 17.326 3.859 -25.002 1.00 95.25 96 GLN A C 1
ATOM 723 O O . GLN A 1 96 ? 17.197 2.636 -24.861 1.00 95.25 96 GLN A O 1
ATOM 728 N N . ARG A 1 97 ? 16.286 4.686 -25.151 1.00 93.38 97 ARG A N 1
ATOM 729 C CA . ARG A 1 97 ? 14.889 4.238 -25.256 1.00 93.38 97 ARG A CA 1
ATOM 730 C C . ARG A 1 97 ? 14.743 3.203 -26.379 1.00 93.38 97 ARG A C 1
ATOM 732 O O . ARG A 1 97 ? 15.436 3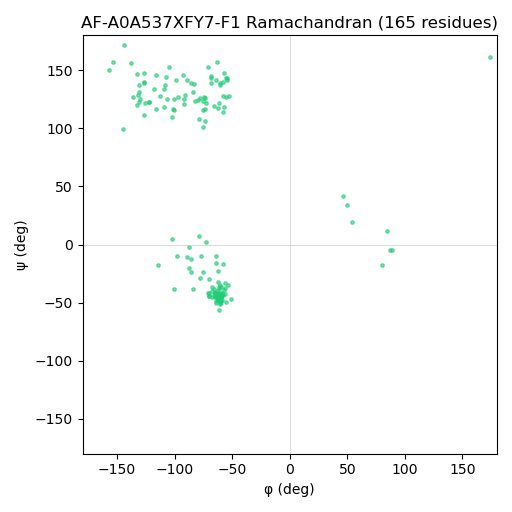.275 -27.385 1.00 93.38 97 ARG A O 1
ATOM 739 N N . GLY A 1 98 ? 13.891 2.201 -26.173 1.00 92.31 98 GLY A N 1
ATOM 740 C CA . GLY A 1 98 ? 13.708 1.081 -27.110 1.00 92.31 98 GLY A CA 1
ATOM 741 C C . GLY A 1 98 ? 14.773 -0.024 -27.025 1.00 92.31 98 GLY A C 1
ATOM 742 O O . GLY A 1 98 ? 14.513 -1.153 -27.429 1.00 92.31 98 GLY A O 1
ATOM 743 N N . SER A 1 99 ? 15.942 0.229 -26.425 1.00 96.00 99 SER A N 1
ATOM 744 C CA . SER A 1 99 ? 16.959 -0.818 -26.259 1.00 96.00 99 SER A CA 1
ATOM 745 C C . SER A 1 99 ? 16.555 -1.878 -25.223 1.00 96.00 99 SER A C 1
ATOM 747 O O . SER A 1 99 ? 15.892 -1.597 -24.217 1.00 96.00 99 SER A O 1
ATOM 749 N N . ARG A 1 100 ? 17.074 -3.106 -25.382 1.00 95.44 100 ARG A N 1
ATOM 750 C CA . ARG A 1 100 ? 16.909 -4.192 -24.389 1.00 95.44 100 ARG A CA 1
ATOM 751 C C . ARG A 1 100 ? 17.417 -3.790 -22.998 1.00 95.44 100 ARG A C 1
ATOM 753 O O . ARG A 1 100 ? 16.863 -4.222 -21.987 1.00 95.44 100 ARG A O 1
ATOM 760 N N . ARG A 1 101 ? 18.464 -2.957 -22.924 1.00 94.25 101 ARG A N 1
ATOM 761 C CA . ARG A 1 101 ? 19.014 -2.453 -21.653 1.00 94.25 101 ARG A CA 1
ATOM 762 C C . ARG A 1 101 ? 18.059 -1.464 -20.983 1.00 94.25 101 ARG A C 1
ATOM 764 O O . ARG A 1 101 ? 17.858 -1.580 -19.777 1.00 94.25 101 ARG A O 1
ATOM 771 N N . HIS A 1 102 ? 17.434 -0.568 -21.750 1.00 96.12 102 HIS A N 1
ATOM 772 C CA . HIS A 1 102 ? 16.412 0.345 -21.233 1.00 96.12 102 HIS A CA 1
ATOM 773 C C . HIS A 1 102 ? 15.187 -0.408 -20.708 1.00 96.12 102 HIS A C 1
ATOM 775 O O . HIS A 1 102 ? 14.727 -0.129 -19.604 1.00 96.12 102 HIS A O 1
ATOM 781 N N . ALA A 1 103 ? 14.694 -1.416 -21.435 1.00 94.88 103 ALA A N 1
ATOM 782 C CA . ALA A 1 103 ? 13.574 -2.239 -20.971 1.00 94.88 103 ALA A CA 1
ATOM 783 C C . ALA A 1 103 ? 13.874 -2.916 -19.617 1.00 94.88 103 ALA A C 1
ATOM 785 O O . ALA A 1 103 ? 13.051 -2.890 -18.699 1.00 94.88 103 ALA A O 1
ATOM 786 N N . ARG A 1 104 ? 15.090 -3.459 -19.444 1.00 94.56 104 ARG A N 1
ATOM 787 C CA . ARG A 1 104 ? 15.529 -4.066 -18.174 1.00 94.56 104 ARG A CA 1
ATOM 788 C C . ARG A 1 104 ? 15.606 -3.049 -17.029 1.00 94.56 104 ARG A C 1
ATOM 790 O O . ARG A 1 104 ? 15.133 -3.353 -15.930 1.00 94.56 104 ARG A O 1
ATOM 797 N N . SER A 1 105 ? 16.172 -1.861 -17.262 1.00 95.50 105 SER A N 1
ATOM 798 C CA . SER A 1 105 ? 16.260 -0.809 -16.236 1.00 95.50 105 SER A CA 1
ATOM 799 C C . SER A 1 105 ? 14.889 -0.235 -15.873 1.00 95.50 105 SER A C 1
ATOM 801 O O . SER A 1 105 ? 14.601 -0.059 -14.689 1.00 95.50 105 SER A O 1
ATOM 803 N N . ALA A 1 106 ? 14.013 -0.028 -16.860 1.00 95.00 106 ALA A N 1
ATOM 804 C CA . ALA A 1 106 ? 12.641 0.425 -16.649 1.00 95.00 106 ALA A CA 1
ATOM 805 C C . ALA A 1 106 ? 11.843 -0.590 -15.818 1.00 95.00 106 ALA A C 1
ATOM 807 O O . ALA A 1 106 ? 11.206 -0.220 -14.834 1.00 95.00 106 ALA A O 1
ATOM 808 N N . ALA A 1 107 ? 11.960 -1.886 -16.123 1.00 95.12 107 ALA A N 1
ATOM 809 C CA . ALA A 1 107 ? 11.330 -2.939 -15.329 1.00 95.12 107 ALA A CA 1
ATOM 810 C C . ALA A 1 107 ? 11.855 -2.966 -13.881 1.00 95.12 107 ALA A C 1
ATOM 812 O O . ALA A 1 107 ? 11.089 -3.169 -12.938 1.00 95.12 107 ALA A O 1
ATOM 813 N N . ALA A 1 108 ? 13.156 -2.738 -13.668 1.00 94.81 108 ALA A N 1
ATOM 814 C CA . ALA A 1 108 ? 13.720 -2.635 -12.323 1.00 94.81 108 ALA A CA 1
ATOM 815 C C . ALA A 1 108 ? 13.176 -1.423 -11.553 1.00 94.81 108 ALA A C 1
ATOM 817 O O . ALA A 1 108 ? 12.863 -1.546 -10.366 1.00 94.81 108 ALA A O 1
ATOM 818 N N . LEU A 1 109 ? 13.042 -0.270 -12.209 1.00 95.56 109 LEU A N 1
ATOM 819 C CA . LEU A 1 109 ? 12.426 0.918 -11.623 1.00 95.56 109 LEU A CA 1
ATOM 820 C C . LEU A 1 109 ? 10.953 0.657 -11.266 1.00 95.56 109 LEU A C 1
ATOM 822 O O . LEU A 1 109 ? 10.559 0.882 -10.120 1.00 95.56 109 LEU A O 1
ATOM 826 N N . ALA A 1 110 ? 10.177 0.074 -12.184 1.00 95.19 110 ALA A N 1
ATOM 827 C CA . ALA A 1 110 ? 8.780 -0.301 -11.963 1.00 95.19 110 ALA A CA 1
ATOM 828 C C . ALA A 1 110 ? 8.613 -1.237 -10.754 1.00 95.19 110 ALA A C 1
ATOM 830 O O . ALA A 1 110 ? 7.751 -1.008 -9.908 1.00 95.19 110 ALA A O 1
ATOM 831 N N . ARG A 1 111 ? 9.498 -2.232 -10.586 1.00 95.31 111 ARG A N 1
ATOM 832 C CA . ARG A 1 111 ? 9.502 -3.109 -9.398 1.00 95.31 111 ARG A CA 1
ATOM 833 C C . ARG A 1 111 ? 9.716 -2.349 -8.088 1.00 95.31 111 ARG A C 1
ATOM 835 O O . ARG A 1 111 ? 9.140 -2.727 -7.070 1.00 95.31 111 ARG A O 1
ATOM 842 N N . THR A 1 112 ? 10.526 -1.287 -8.080 1.00 94.88 112 THR A N 1
ATOM 843 C CA . THR A 1 112 ? 10.685 -0.439 -6.883 1.00 94.88 112 THR A CA 1
ATOM 844 C C . THR A 1 112 ? 9.404 0.321 -6.571 1.00 94.88 112 THR A C 1
ATOM 846 O O . THR A 1 112 ? 8.979 0.317 -5.416 1.00 94.88 112 THR A O 1
ATOM 849 N N . HIS A 1 113 ? 8.763 0.913 -7.582 1.00 94.81 113 HIS A N 1
ATOM 850 C CA . HIS A 1 113 ? 7.485 1.604 -7.399 1.00 94.81 113 HIS A CA 1
ATOM 851 C C . HIS A 1 113 ? 6.394 0.660 -6.889 1.00 94.81 113 HIS A C 1
ATOM 853 O O . HIS A 1 113 ? 5.755 0.968 -5.882 1.00 94.81 113 HIS A O 1
ATOM 859 N N . ALA A 1 114 ? 6.255 -0.520 -7.500 1.00 94.38 114 ALA A N 1
ATOM 860 C CA . ALA A 1 114 ? 5.307 -1.543 -7.065 1.00 94.38 114 ALA A CA 1
ATOM 861 C C . ALA A 1 114 ? 5.574 -1.983 -5.616 1.00 94.38 114 ALA A C 1
ATOM 863 O O . ALA A 1 114 ? 4.651 -2.091 -4.810 1.00 94.38 114 ALA A O 1
ATOM 864 N N . ARG A 1 115 ? 6.846 -2.155 -5.223 1.00 94.00 115 ARG A N 1
ATOM 865 C CA . ARG A 1 115 ? 7.193 -2.478 -3.830 1.00 94.00 115 ARG A CA 1
ATOM 866 C C . ARG A 1 115 ? 6.786 -1.366 -2.864 1.00 94.00 115 ARG A C 1
ATOM 868 O O . ARG A 1 115 ? 6.227 -1.664 -1.812 1.00 94.00 115 ARG A O 1
ATOM 875 N N . MET A 1 116 ? 7.044 -0.105 -3.205 1.00 94.50 116 MET A N 1
ATOM 876 C CA . MET A 1 116 ? 6.637 1.038 -2.382 1.00 94.50 116 MET A CA 1
ATOM 877 C C . MET A 1 116 ? 5.114 1.126 -2.245 1.00 94.50 116 MET A C 1
ATOM 879 O O . MET A 1 116 ? 4.622 1.370 -1.146 1.00 94.50 116 MET A O 1
ATOM 883 N N . ALA A 1 117 ? 4.375 0.903 -3.335 1.00 93.81 117 ALA A N 1
ATOM 884 C CA . ALA A 1 117 ? 2.917 0.862 -3.321 1.00 93.81 117 ALA A CA 1
ATOM 885 C C . ALA A 1 117 ? 2.392 -0.282 -2.444 1.00 93.81 117 ALA A C 1
ATOM 887 O O . ALA A 1 117 ? 1.540 -0.048 -1.593 1.00 93.81 117 ALA A O 1
ATOM 888 N N . CYS A 1 118 ? 2.967 -1.481 -2.571 1.00 93.75 118 CYS A N 1
ATOM 889 C CA . CYS A 1 118 ? 2.616 -2.642 -1.756 1.00 93.75 118 CYS A CA 1
ATOM 890 C C . CYS A 1 118 ? 2.831 -2.389 -0.255 1.00 93.75 118 CYS A C 1
ATOM 892 O O . CYS A 1 118 ? 1.974 -2.742 0.545 1.00 93.75 118 CYS A O 1
ATOM 894 N N . VAL A 1 119 ? 3.937 -1.741 0.134 1.00 94.88 119 VAL A N 1
ATOM 895 C CA . VAL A 1 119 ? 4.205 -1.390 1.542 1.00 94.88 119 VAL A CA 1
ATOM 896 C C . VAL A 1 119 ? 3.177 -0.392 2.081 1.00 94.88 119 VAL A C 1
ATOM 898 O O . VAL A 1 119 ? 2.716 -0.542 3.209 1.00 94.88 119 VAL A O 1
ATOM 901 N N . ARG A 1 120 ? 2.794 0.620 1.290 1.00 93.94 120 ARG A N 1
ATOM 902 C CA . ARG A 1 120 ? 1.742 1.568 1.697 1.00 93.94 120 ARG A CA 1
ATOM 903 C C . ARG A 1 120 ? 0.390 0.870 1.844 1.00 93.94 120 ARG A C 1
ATOM 905 O O . ARG A 1 120 ? -0.287 1.068 2.847 1.00 93.94 120 ARG A O 1
ATOM 912 N N . ARG A 1 121 ? 0.035 0.029 0.869 1.00 94.38 121 ARG A N 1
ATOM 913 C CA . ARG A 1 121 ? -1.226 -0.719 0.837 1.00 94.38 121 ARG A CA 1
ATOM 914 C C . ARG A 1 121 ? -1.349 -1.677 2.025 1.00 94.38 121 ARG A C 1
ATOM 916 O O . ARG A 1 121 ? -2.393 -1.714 2.660 1.00 94.38 121 ARG A O 1
ATOM 923 N N . ASP A 1 122 ? -0.275 -2.388 2.370 1.00 94.88 122 ASP A N 1
ATOM 924 C CA . ASP A 1 122 ? -0.224 -3.274 3.542 1.00 94.88 122 ASP A CA 1
ATOM 925 C C . ASP A 1 122 ? -0.497 -2.516 4.851 1.00 94.88 122 ASP A C 1
ATOM 927 O O . ASP A 1 122 ? -1.349 -2.925 5.640 1.00 94.88 122 ASP A O 1
ATOM 931 N N . ALA A 1 123 ? 0.163 -1.371 5.054 1.00 93.19 123 ALA A N 1
ATOM 932 C CA . ALA A 1 123 ? -0.057 -0.547 6.240 1.00 93.19 123 ALA A CA 1
ATOM 933 C C . ALA A 1 123 ? -1.507 -0.035 6.327 1.00 93.19 123 ALA A C 1
ATOM 935 O O . ALA A 1 123 ? -2.122 -0.101 7.392 1.00 93.19 123 ALA A O 1
ATOM 936 N N . MET A 1 124 ? -2.075 0.413 5.202 1.00 92.56 124 MET A N 1
ATOM 937 C CA . MET A 1 124 ? -3.467 0.869 5.127 1.00 92.56 124 MET A CA 1
ATOM 938 C C . MET A 1 124 ? -4.466 -0.259 5.407 1.00 92.56 124 MET A C 1
ATOM 940 O O . MET A 1 124 ? -5.399 -0.066 6.186 1.00 92.56 124 MET A O 1
ATOM 944 N N . HIS A 1 125 ? -4.273 -1.447 4.830 1.00 94.88 125 HIS A N 1
ATOM 945 C CA . HIS A 1 125 ? -5.166 -2.583 5.069 1.00 94.88 125 HIS A CA 1
ATOM 946 C C . HIS A 1 125 ? -5.126 -3.063 6.515 1.00 94.88 125 HIS A C 1
ATOM 948 O O . HIS A 1 125 ? -6.177 -3.336 7.090 1.00 94.88 125 HIS A O 1
ATOM 954 N N . LYS A 1 126 ? -3.942 -3.131 7.132 1.00 93.94 126 LYS A N 1
ATOM 955 C CA . LYS A 1 126 ? -3.817 -3.511 8.547 1.00 93.94 126 LYS A CA 1
ATOM 956 C C . LYS A 1 126 ? -4.526 -2.518 9.461 1.00 93.94 126 LYS A C 1
ATOM 958 O O . LYS A 1 126 ? -5.243 -2.936 10.366 1.00 93.94 126 LYS A O 1
ATOM 963 N N . LEU A 1 127 ? -4.367 -1.220 9.196 1.00 92.69 127 LEU A N 1
ATOM 964 C CA . LEU A 1 127 ? -5.044 -0.169 9.950 1.00 92.69 127 LEU A CA 1
ATOM 965 C C . LEU A 1 127 ? -6.568 -0.276 9.823 1.00 92.69 127 LEU A C 1
ATOM 967 O O . LEU A 1 127 ? -7.263 -0.401 10.828 1.00 92.69 127 LEU A O 1
ATOM 971 N N . THR A 1 128 ? -7.074 -0.263 8.591 1.00 92.56 128 THR A N 1
ATOM 972 C CA . THR A 1 128 ? -8.518 -0.280 8.309 1.00 92.56 128 THR A CA 1
ATOM 973 C C . THR A 1 128 ? -9.185 -1.560 8.801 1.00 92.56 128 THR A C 1
ATOM 975 O O . THR A 1 128 ? -10.216 -1.485 9.459 1.00 92.56 128 THR A O 1
ATOM 978 N N . THR A 1 129 ? -8.561 -2.724 8.593 1.00 93.12 129 THR A N 1
ATOM 979 C CA . THR A 1 129 ? -9.060 -4.010 9.114 1.00 93.12 129 THR A CA 1
ATOM 980 C C . THR A 1 129 ? -9.086 -4.023 10.639 1.00 93.12 129 THR A C 1
ATOM 982 O O . THR A 1 129 ? -10.028 -4.537 11.235 1.00 93.12 129 THR A O 1
ATOM 985 N N . GLY A 1 130 ? -8.060 -3.461 11.285 1.00 91.50 130 GLY A N 1
ATOM 986 C CA . GLY A 1 130 ? -8.021 -3.344 12.738 1.00 91.50 130 GLY A CA 1
ATOM 987 C C . GLY A 1 130 ? -9.162 -2.478 13.267 1.00 91.50 130 GLY A C 1
ATOM 988 O O . GLY A 1 130 ? -9.851 -2.894 14.191 1.00 91.50 130 GLY A O 1
ATOM 989 N N . LEU A 1 131 ? -9.391 -1.309 12.662 1.00 91.25 131 LEU A N 1
ATOM 990 C CA . LEU A 1 131 ? -10.470 -0.395 13.052 1.00 91.25 131 LEU A CA 1
ATOM 991 C C . LEU A 1 131 ? -11.850 -1.024 12.832 1.00 91.25 131 LEU A C 1
ATOM 993 O O . LEU A 1 131 ? -12.628 -1.098 13.776 1.00 91.25 131 LEU A O 1
ATOM 997 N N . ALA A 1 132 ? -12.100 -1.570 11.639 1.00 90.50 132 ALA A N 1
ATOM 998 C CA . ALA A 1 132 ? -13.378 -2.182 11.274 1.00 90.50 132 ALA A CA 1
ATOM 999 C C . ALA A 1 132 ? -13.746 -3.403 12.131 1.00 90.50 132 ALA A C 1
ATOM 1001 O O . ALA A 1 132 ? -14.912 -3.754 12.225 1.00 90.50 132 ALA A O 1
ATOM 1002 N N . ARG A 1 133 ? -12.768 -4.076 12.750 1.00 89.19 133 ARG A N 1
ATOM 1003 C CA . ARG A 1 133 ? -13.025 -5.204 13.661 1.00 89.19 133 ARG A CA 1
ATOM 1004 C C . ARG A 1 133 ? -13.275 -4.795 15.110 1.00 89.19 133 ARG A C 1
ATOM 1006 O O . ARG A 1 133 ? -13.775 -5.614 15.864 1.00 89.19 133 ARG A O 1
ATOM 1013 N N . SER A 1 134 ? -12.855 -3.598 15.514 1.00 88.12 134 SER A N 1
ATOM 1014 C CA . SER A 1 134 ? -12.812 -3.197 16.931 1.00 88.12 134 SER A CA 1
ATOM 1015 C C . SER A 1 134 ? -13.773 -2.071 17.299 1.00 88.12 134 SER A C 1
ATOM 1017 O O . SER A 1 134 ? -14.040 -1.878 18.479 1.00 88.12 134 SER A O 1
ATOM 1019 N N . HIS A 1 135 ? -14.278 -1.323 16.319 1.00 89.38 135 HIS A N 1
ATOM 1020 C CA . HIS A 1 135 ? -15.118 -0.152 16.552 1.00 89.38 135 HIS A CA 1
ATOM 1021 C C . HIS A 1 135 ? -16.368 -0.240 15.687 1.00 89.38 135 HIS A C 1
ATOM 1023 O O . HIS A 1 135 ? -16.278 -0.587 14.508 1.00 89.38 135 HIS A O 1
ATOM 1029 N N . GLY A 1 136 ? -17.520 0.095 16.269 1.00 87.06 136 GLY A N 1
ATOM 1030 C CA . GLY A 1 136 ? -18.787 0.121 15.539 1.00 87.06 136 GLY A CA 1
ATOM 1031 C C . GLY A 1 136 ? -18.949 1.359 14.668 1.00 87.06 136 GLY A C 1
ATOM 1032 O O . GLY A 1 136 ? -19.583 1.297 13.621 1.00 87.06 136 GLY A O 1
ATOM 1033 N N . THR A 1 137 ? -18.328 2.474 15.063 1.00 90.00 137 THR A N 1
ATOM 1034 C CA . THR A 1 137 ? -18.328 3.723 14.291 1.00 90.00 137 THR A CA 1
ATOM 1035 C C . THR A 1 137 ? -16.911 4.272 14.179 1.00 90.00 137 THR A C 1
ATOM 1037 O O . THR A 1 137 ? -16.219 4.441 15.183 1.00 90.00 137 THR A O 1
ATOM 1040 N N . VAL A 1 138 ? -16.486 4.578 12.952 1.00 91.62 138 VAL A N 1
ATOM 1041 C CA . VAL A 1 138 ? -15.192 5.205 12.657 1.00 91.62 138 VAL A CA 1
ATOM 1042 C C . VAL A 1 138 ? -15.454 6.575 12.047 1.00 91.62 138 VAL A C 1
ATOM 1044 O O . VAL A 1 138 ? -16.029 6.675 10.966 1.00 91.62 138 VAL A O 1
ATOM 1047 N N . VAL A 1 139 ? -15.021 7.626 12.735 1.00 91.44 139 VAL A N 1
ATOM 1048 C CA . VAL A 1 139 ? -15.100 9.011 12.271 1.00 91.44 139 VAL A CA 1
ATOM 1049 C C . VAL A 1 139 ? -13.730 9.406 11.739 1.00 91.44 139 VAL A C 1
ATOM 1051 O O . VAL A 1 139 ? -12.724 9.265 12.433 1.00 91.44 139 VAL A O 1
ATOM 1054 N N . VAL A 1 140 ? -13.684 9.879 10.498 1.00 88.31 140 VAL A N 1
ATOM 1055 C CA . VAL A 1 140 ? -12.453 10.332 9.844 1.00 88.31 140 VAL A CA 1
ATOM 1056 C C . VAL A 1 140 ? -12.603 11.806 9.523 1.00 88.31 140 VAL A C 1
ATOM 1058 O O . VAL A 1 140 ? -13.636 12.229 9.004 1.00 88.31 140 VAL A O 1
ATOM 1061 N N . GLU A 1 141 ? -11.575 12.584 9.828 1.00 81.31 141 GLU A N 1
ATOM 1062 C CA . GLU A 1 141 ? -11.568 14.009 9.520 1.00 81.31 141 GLU A CA 1
ATOM 1063 C C . GLU A 1 141 ? -11.505 14.255 8.007 1.00 81.31 141 GLU A C 1
ATOM 1065 O O . GLU A 1 141 ? -10.850 13.524 7.254 1.00 81.31 141 GLU A O 1
ATOM 1070 N N . HIS A 1 142 ? -12.178 15.312 7.545 1.00 78.25 142 HIS A N 1
ATOM 1071 C CA . HIS A 1 142 ? -12.075 15.738 6.156 1.00 78.25 142 HIS A CA 1
ATOM 1072 C C . HIS A 1 142 ? -10.734 16.442 5.932 1.00 78.25 142 HIS A C 1
ATOM 1074 O O . HIS A 1 142 ? -10.546 17.605 6.287 1.00 78.25 142 HIS A O 1
ATOM 1080 N N . LEU A 1 143 ? -9.786 15.714 5.349 1.00 71.75 143 LEU A N 1
ATOM 1081 C CA . LEU A 1 143 ? -8.406 16.154 5.238 1.00 71.75 143 LEU A CA 1
ATOM 1082 C C . LEU A 1 143 ? -8.071 16.665 3.831 1.00 71.75 143 LEU A C 1
ATOM 1084 O O . LEU A 1 143 ? -7.896 15.887 2.888 1.00 71.75 143 LEU A O 1
ATOM 1088 N N . THR A 1 144 ? -7.866 17.974 3.695 1.00 73.88 144 THR A N 1
ATOM 1089 C CA . TH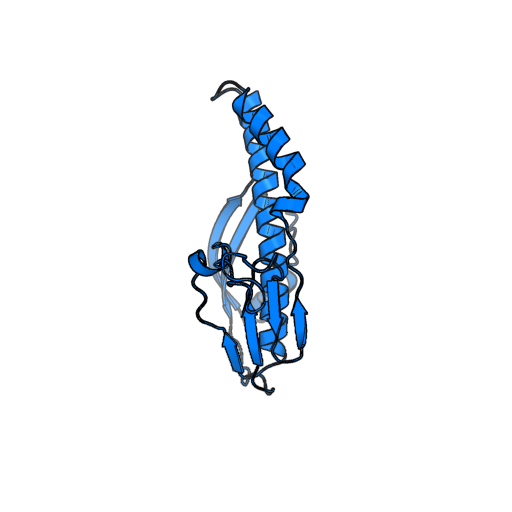R A 1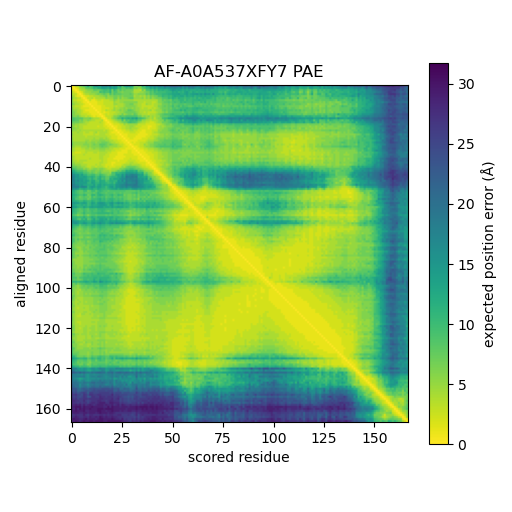 144 ? -7.316 18.551 2.462 1.00 73.88 144 THR A CA 1
ATOM 1090 C C . THR A 1 144 ? -5.802 18.344 2.425 1.00 73.88 144 THR A C 1
ATOM 1092 O O . THR A 1 144 ? -5.054 19.022 3.127 1.00 73.88 144 THR A O 1
ATOM 1095 N N . VAL A 1 145 ? -5.324 17.439 1.564 1.00 69.56 145 VAL A N 1
ATOM 1096 C CA . VAL A 1 145 ? -3.891 17.081 1.445 1.00 69.56 145 VAL A CA 1
ATOM 1097 C C . VAL A 1 145 ? -2.990 18.304 1.219 1.00 69.56 145 VAL A C 1
ATOM 1099 O O . VAL A 1 145 ? -1.883 18.355 1.751 1.00 69.56 145 VAL A O 1
ATOM 1102 N N . ALA A 1 146 ? -3.465 19.313 0.481 1.00 72.12 146 ALA A N 1
ATOM 1103 C CA . ALA A 1 146 ? -2.724 20.556 0.261 1.00 72.12 146 ALA A CA 1
ATOM 1104 C C . ALA A 1 146 ? -2.400 21.295 1.574 1.00 72.12 146 ALA A C 1
ATOM 1106 O O . ALA A 1 146 ? -1.298 21.820 1.725 1.00 72.12 146 ALA A O 1
ATOM 1107 N N . ASN A 1 147 ? -3.315 21.270 2.549 1.00 72.56 147 ASN A N 1
ATOM 1108 C CA . ASN A 1 147 ? -3.121 21.924 3.843 1.00 72.56 147 ASN A CA 1
ATOM 1109 C C . ASN A 1 147 ? -2.067 21.205 4.694 1.00 72.56 147 ASN A C 1
ATOM 1111 O O . ASN A 1 147 ? -1.348 21.858 5.441 1.00 72.56 147 ASN A O 1
ATOM 1115 N N . LEU A 1 148 ? -1.914 19.886 4.534 1.00 71.19 148 LEU A N 1
ATOM 1116 C CA . LEU A 1 148 ? -0.891 19.109 5.241 1.00 71.19 148 LEU A CA 1
ATOM 1117 C C . LEU A 1 148 ? 0.529 19.289 4.701 1.00 71.19 148 LEU A C 1
ATOM 1119 O O . LEU A 1 148 ? 1.496 19.009 5.407 1.00 71.19 148 LEU A O 1
ATOM 1123 N N . LEU A 1 149 ? 0.663 19.688 3.437 1.00 70.75 149 LEU A N 1
ATOM 1124 C CA . LEU A 1 149 ? 1.963 19.942 2.813 1.00 70.75 149 LEU A CA 1
ATOM 1125 C C . LEU A 1 149 ? 2.427 21.388 3.008 1.00 70.75 149 LEU A C 1
ATOM 1127 O O . LEU A 1 149 ? 3.577 21.707 2.707 1.00 70.75 149 LEU A O 1
ATOM 1131 N N . ARG A 1 150 ? 1.546 22.263 3.502 1.00 71.00 150 ARG A N 1
ATOM 1132 C CA . ARG A 1 150 ? 1.865 23.658 3.775 1.00 71.00 150 ARG A CA 1
ATOM 1133 C C . ARG A 1 150 ? 2.644 23.750 5.084 1.00 71.00 150 ARG A C 1
ATOM 1135 O O . ARG A 1 150 ? 2.178 23.281 6.119 1.00 71.00 150 ARG A O 1
ATOM 1142 N N . SER A 1 151 ? 3.813 24.385 5.051 1.00 68.06 151 SER A N 1
ATOM 1143 C CA . SER A 1 151 ? 4.507 24.759 6.284 1.00 68.06 151 SER A CA 1
ATOM 1144 C C . SER A 1 151 ? 3.600 25.666 7.128 1.00 68.06 151 SER A C 1
ATOM 1146 O O .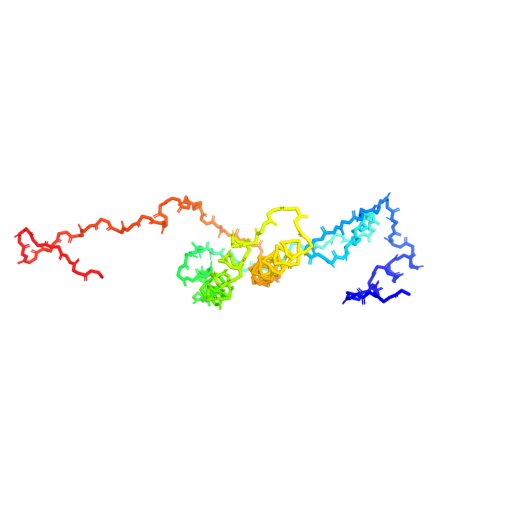 SER A 1 151 ? 2.925 26.529 6.553 1.00 68.06 151 SER A O 1
ATOM 1148 N N . PRO A 1 152 ? 3.562 25.497 8.463 1.00 66.25 152 PRO A N 1
ATOM 1149 C CA . PRO A 1 152 ? 2.805 26.384 9.335 1.00 66.25 152 PRO A CA 1
ATOM 1150 C C . PRO A 1 152 ? 3.215 27.838 9.103 1.00 66.25 152 PRO A C 1
ATOM 1152 O O . PRO A 1 152 ? 4.396 28.127 8.897 1.00 66.25 152 PRO A O 1
ATOM 1155 N N . ALA A 1 153 ? 2.250 28.757 9.143 1.00 71.62 153 ALA A N 1
ATOM 1156 C CA . ALA A 1 153 ? 2.576 30.175 9.130 1.00 71.62 153 ALA A CA 1
ATOM 1157 C C . ALA A 1 153 ? 3.447 30.504 10.361 1.00 71.62 153 ALA A C 1
ATOM 1159 O O . ALA A 1 153 ? 3.158 29.990 11.449 1.00 71.62 153 ALA A O 1
ATOM 1160 N N . PRO A 1 154 ? 4.490 31.342 10.221 1.00 73.31 154 PRO A N 1
ATOM 1161 C CA . PRO A 1 154 ? 5.318 31.749 11.348 1.00 73.31 154 PRO A CA 1
ATOM 1162 C C . PRO A 1 154 ? 4.440 32.393 12.424 1.00 73.31 154 PRO A C 1
ATOM 1164 O O . PRO A 1 154 ? 3.792 33.410 12.175 1.00 73.31 154 PRO A O 1
ATOM 1167 N N . ARG A 1 155 ? 4.387 31.807 13.626 1.00 74.38 155 ARG A N 1
ATOM 1168 C CA . ARG A 1 155 ? 3.680 32.441 14.745 1.00 74.38 155 ARG A CA 1
ATOM 1169 C C . ARG A 1 155 ? 4.542 33.584 15.279 1.00 74.38 155 ARG A C 1
ATOM 1171 O O . ARG A 1 155 ? 5.698 33.317 15.609 1.00 74.38 155 ARG A O 1
ATOM 1178 N N . PRO A 1 156 ? 4.040 34.830 15.335 1.00 77.19 156 PRO A N 1
ATOM 1179 C CA . PRO A 1 156 ? 4.773 35.928 15.954 1.00 77.19 156 PRO A CA 1
ATOM 1180 C C . PRO A 1 156 ? 5.040 35.608 17.428 1.00 77.19 156 PRO A C 1
ATOM 1182 O O . PRO A 1 156 ? 4.182 35.055 18.116 1.00 77.19 156 PRO A O 1
ATOM 1185 N N . ASP A 1 157 ? 6.254 35.901 17.876 1.00 77.56 157 ASP A N 1
ATOM 1186 C CA . ASP A 1 157 ? 6.695 35.709 19.248 1.00 77.56 157 ASP A CA 1
ATOM 1187 C C . ASP A 1 157 ? 6.048 36.789 20.135 1.00 77.56 157 ASP A C 1
ATOM 1189 O O . ASP A 1 157 ? 6.320 37.978 19.941 1.00 77.56 157 ASP A O 1
ATOM 1193 N N . PRO A 1 158 ? 5.192 36.415 21.106 1.00 75.50 158 PRO A N 1
ATOM 1194 C CA . PRO A 1 158 ? 4.534 37.381 21.981 1.00 75.50 158 PRO A CA 1
ATOM 1195 C C . PRO A 1 158 ? 5.516 38.152 22.878 1.00 75.50 158 PRO A C 1
ATOM 1197 O O . PRO A 1 158 ? 5.142 39.184 23.424 1.00 75.50 158 PRO A O 1
ATOM 1200 N N . GLN A 1 159 ? 6.761 37.685 23.029 1.00 77.94 159 GLN A N 1
ATOM 1201 C CA . GLN A 1 159 ? 7.786 38.329 23.856 1.00 77.94 159 GLN A CA 1
ATOM 1202 C C . GLN A 1 159 ? 8.753 39.209 23.048 1.00 77.94 159 GLN A C 1
ATOM 1204 O O . GLN A 1 159 ? 9.532 39.963 23.633 1.00 77.94 159 GLN A O 1
ATOM 1209 N N . ARG A 1 160 ? 8.717 39.146 21.709 1.00 70.19 160 ARG A N 1
ATOM 1210 C CA . ARG A 1 160 ? 9.606 39.907 20.820 1.00 70.19 160 ARG A CA 1
ATOM 1211 C C . ARG A 1 160 ? 8.887 40.332 19.540 1.00 70.19 160 ARG A C 1
ATOM 1213 O O . ARG A 1 160 ? 8.800 39.574 18.574 1.00 70.19 160 ARG A O 1
ATOM 1220 N N . ALA A 1 161 ? 8.436 41.586 19.510 1.00 66.69 161 ALA A N 1
ATOM 1221 C CA . ALA A 1 161 ? 7.821 42.184 18.327 1.00 66.69 161 ALA A CA 1
ATOM 1222 C C . ALA A 1 161 ? 8.761 42.087 17.107 1.00 66.69 161 ALA A C 1
ATOM 1224 O O . ALA A 1 161 ? 9.927 42.470 17.180 1.00 66.69 161 ALA A O 1
ATOM 1225 N N . GLY A 1 162 ? 8.258 41.540 15.996 1.00 72.00 162 GLY A N 1
ATOM 1226 C CA . GLY A 1 162 ? 9.026 41.322 14.760 1.00 72.00 162 GLY A CA 1
ATOM 1227 C C . GLY A 1 162 ? 9.763 39.979 14.671 1.00 72.00 162 GLY A C 1
ATOM 1228 O O . GLY A 1 162 ? 10.322 39.666 13.621 1.00 72.00 162 GLY A O 1
ATOM 1229 N N . HIS A 1 163 ? 9.739 39.159 15.724 1.00 70.06 163 HIS A N 1
ATOM 1230 C CA . HIS A 1 163 ? 10.310 37.814 15.710 1.00 70.06 163 HIS A CA 1
ATOM 1231 C C . HIS A 1 163 ? 9.213 36.749 15.631 1.00 70.06 163 HIS A C 1
ATOM 1233 O O . HIS A 1 163 ? 8.080 36.966 16.052 1.00 70.06 163 HIS A O 1
ATOM 1239 N N . HIS A 1 164 ? 9.547 35.586 15.073 1.00 75.50 164 HIS A N 1
ATOM 1240 C CA . HIS A 1 164 ? 8.649 34.437 14.993 1.00 75.50 164 HIS A CA 1
ATOM 1241 C C . HIS A 1 164 ? 9.207 33.271 15.807 1.00 75.50 164 HIS A C 1
ATOM 1243 O O . HIS A 1 164 ? 10.423 33.066 15.849 1.00 75.50 164 HIS A O 1
ATOM 1249 N N . LEU A 1 165 ? 8.316 32.487 16.416 1.00 69.69 165 LEU A N 1
ATOM 1250 C CA . LEU A 1 165 ? 8.679 31.258 17.114 1.00 69.69 165 LEU A CA 1
ATOM 1251 C C . LEU A 1 165 ? 9.392 30.312 16.139 1.00 69.69 165 LEU A C 1
ATOM 1253 O O . LEU A 1 165 ? 8.877 30.013 15.059 1.00 69.69 165 LEU A O 1
ATOM 1257 N N . ARG A 1 166 ? 10.579 29.829 16.521 1.00 53.53 166 ARG A N 1
ATOM 1258 C CA . ARG A 1 166 ? 11.266 28.765 15.781 1.00 53.53 166 ARG A CA 1
ATOM 1259 C C . ARG A 1 166 ? 10.546 27.444 16.058 1.00 53.53 166 ARG A C 1
ATOM 1261 O O . ARG A 1 166 ? 10.638 26.927 17.167 1.00 53.53 166 ARG A O 1
ATOM 1268 N N . THR A 1 167 ? 9.804 26.951 15.069 1.00 54.88 167 THR A N 1
ATOM 1269 C CA . THR A 1 167 ? 9.202 25.605 15.049 1.00 54.88 167 THR A CA 1
ATOM 1270 C C . THR A 1 167 ? 10.195 24.550 14.601 1.00 54.88 167 THR A C 1
ATOM 1272 O O . THR A 1 167 ? 10.933 24.850 13.634 1.00 54.88 167 THR A O 1
#

pLDDT: mean 87.12, std 9.15, range [53.53, 96.88]

Secondary structure (DSSP, 8-state):
---SS--HHHHHHHHTT-EEEEEEEEEEETTEEEEEEEEEE----PPPPP--EEEEEE-SSEEEEETTSPEEEP--HHHHHHHHHHHHHHHHHTSPTTSHHHHHHHHHHHHHHHHHHHHHHHHHHHHHHHHHHH-SEEEE----HHHHHSPPPPPBPTTSTT-B---

Sequence (167 aa):
MRTHEPTTKLTTALNDAMARILSATLSIEAGRWFISFGCEVAREPCPPPQGPTVGVDVGVGCLAVVSTGRRVPNPRAAARYARTMARRSRECSRRQRGSRRHARSAAALARTHARMACVRRDAMHKLTTGLARSHGTVVVEHLTVANLLRSPAPRPDPQRAGHHLRT